Protein AF-A0ABD5SNR2-F1 (afdb_monomer_lite)

Foldseek 3Di:
DDDWAWDDWDWDAPPVNPGTDTDIDTDDPDPDDDDDPPKDKDWDADQQQRTWIAIPVGDIDTDGNVVVVVLVVVLVVQLVVVVVVCVVVVNPDDDPSNVVSD

Structure (mmCIF, N/CA/C/O backbone):
data_AF-A0ABD5SNR2-F1
#
_entry.id   AF-A0ABD5SNR2-F1
#
loop_
_atom_site.group_PDB
_atom_site.id
_atom_site.type_symbol
_atom_site.label_atom_id
_atom_site.label_alt_id
_atom_site.label_comp_id
_atom_site.label_asym_id
_atom_site.label_entity_id
_atom_site.label_seq_id
_atom_site.pdbx_PDB_ins_code
_atom_site.Cartn_x
_atom_site.Cartn_y
_atom_site.Cartn_z
_atom_site.occupancy
_atom_site.B_iso_or_equiv
_atom_site.auth_seq_id
_atom_site.auth_comp_id
_atom_site.auth_asym_id
_atom_site.auth_atom_id
_atom_site.pdbx_PDB_model_num
ATOM 1 N N . MET A 1 1 ? 27.315 8.570 5.544 1.00 47.59 1 MET A N 1
ATOM 2 C CA . MET A 1 1 ? 25.890 8.831 5.826 1.00 47.59 1 MET A CA 1
ATOM 3 C C . MET A 1 1 ? 25.568 10.071 5.013 1.00 47.59 1 MET A C 1
ATOM 5 O O . MET A 1 1 ? 26.253 11.057 5.228 1.00 47.59 1 MET A O 1
ATOM 9 N N . GLN A 1 2 ? 24.736 9.980 3.972 1.00 57.88 2 GLN A N 1
ATOM 10 C CA . GLN A 1 2 ? 24.415 11.153 3.144 1.00 57.88 2 GLN A CA 1
ATOM 11 C C . GLN A 1 2 ? 23.654 12.171 4.004 1.00 57.88 2 GLN A C 1
ATOM 13 O O . GLN A 1 2 ? 22.761 11.775 4.757 1.00 57.88 2 GLN A O 1
ATOM 18 N N . ASP A 1 3 ? 24.030 13.445 3.916 1.00 63.38 3 ASP A N 1
ATOM 19 C CA . ASP A 1 3 ? 23.336 14.537 4.595 1.00 63.38 3 ASP A CA 1
ATOM 20 C C . ASP A 1 3 ? 21.974 14.737 3.925 1.00 63.38 3 ASP A C 1
ATOM 22 O O . ASP A 1 3 ? 21.875 15.218 2.800 1.00 63.38 3 ASP A O 1
ATOM 26 N N . VAL A 1 4 ? 20.909 14.299 4.594 1.00 66.62 4 VAL A N 1
ATOM 27 C CA . VAL A 1 4 ? 19.547 14.398 4.067 1.00 66.62 4 VAL A CA 1
ATOM 28 C C . VAL A 1 4 ? 19.017 15.809 4.316 1.00 66.62 4 VAL A C 1
ATOM 30 O O . VAL A 1 4 ? 19.023 16.282 5.454 1.00 66.62 4 VAL A O 1
ATOM 33 N N . ASN A 1 5 ? 18.504 16.473 3.277 1.00 74.94 5 ASN A N 1
ATOM 34 C CA . ASN A 1 5 ? 17.823 17.756 3.426 1.00 74.94 5 ASN A CA 1
ATOM 35 C C . ASN A 1 5 ? 16.445 17.542 4.081 1.00 74.94 5 ASN A C 1
ATOM 37 O O . ASN A 1 5 ? 15.456 17.181 3.433 1.00 74.94 5 ASN A O 1
ATOM 41 N N . ILE A 1 6 ? 16.397 17.709 5.403 1.00 73.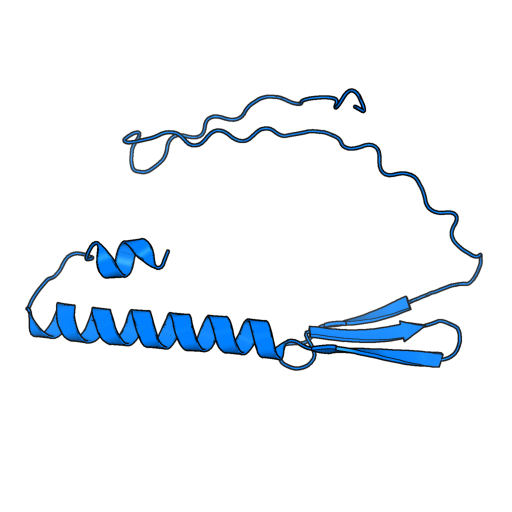38 6 ILE A N 1
ATOM 42 C CA . ILE A 1 6 ? 15.184 17.539 6.203 1.00 73.38 6 ILE A CA 1
ATOM 43 C C . ILE A 1 6 ? 14.269 18.757 5.999 1.00 73.38 6 ILE A C 1
ATOM 45 O O . ILE A 1 6 ? 14.628 19.892 6.306 1.00 73.38 6 ILE A O 1
ATOM 49 N N . LYS A 1 7 ? 13.053 18.511 5.502 1.00 78.56 7 LYS A N 1
ATOM 50 C CA . LYS A 1 7 ? 11.968 19.499 5.367 1.00 78.56 7 LYS A CA 1
ATOM 51 C C . LYS A 1 7 ? 11.232 19.678 6.710 1.00 78.56 7 LYS A C 1
ATOM 53 O O . LYS A 1 7 ? 11.579 19.023 7.696 1.00 78.56 7 LYS A O 1
ATOM 58 N N . PRO A 1 8 ? 10.205 20.552 6.801 1.00 81.38 8 PRO A N 1
ATOM 59 C CA . PRO A 1 8 ? 9.522 20.817 8.062 1.00 81.38 8 PRO A CA 1
ATOM 60 C C . PRO A 1 8 ? 8.940 19.544 8.680 1.00 81.38 8 PRO A C 1
ATOM 62 O O . PRO A 1 8 ? 8.272 18.755 8.005 1.00 81.38 8 PRO A O 1
ATOM 65 N N . VAL A 1 9 ? 9.141 19.380 9.987 1.00 86.31 9 VAL A N 1
ATOM 66 C CA . VAL A 1 9 ? 8.454 18.351 10.770 1.00 86.31 9 VAL A CA 1
ATOM 67 C C . VAL A 1 9 ? 6.985 18.746 10.892 1.00 86.31 9 VAL A C 1
ATOM 69 O O . VAL A 1 9 ? 6.656 19.793 11.448 1.00 86.31 9 VAL A O 1
ATOM 72 N N . GLN A 1 10 ? 6.087 17.906 10.387 1.00 88.00 10 GLN A N 1
ATOM 73 C CA . GLN A 1 10 ? 4.648 18.094 10.559 1.00 88.00 10 GLN A CA 1
ATOM 74 C C . GLN A 1 10 ? 4.180 17.338 11.798 1.00 88.00 10 GLN A C 1
ATOM 76 O O . GLN A 1 10 ? 4.433 16.140 11.908 1.00 88.00 10 GLN A O 1
ATOM 81 N N . ILE A 1 11 ? 3.454 18.005 12.698 1.00 90.69 11 ILE A N 1
ATOM 82 C CA . ILE A 1 11 ? 2.892 17.396 13.913 1.00 90.69 11 ILE A CA 1
ATOM 83 C C . ILE A 1 11 ? 1.358 17.527 13.897 1.00 90.69 11 ILE A C 1
ATOM 85 O O . ILE A 1 11 ? 0.792 18.336 14.632 1.00 90.69 11 ILE A O 1
ATOM 89 N N . PRO A 1 12 ? 0.643 16.792 13.024 1.00 87.06 12 PRO A N 1
ATOM 90 C CA . PRO A 1 12 ? -0.814 16.824 13.012 1.00 87.06 12 PRO A CA 1
ATOM 91 C C . PRO A 1 12 ? -1.411 16.217 14.298 1.00 87.06 12 PRO A C 1
ATOM 93 O O . PRO A 1 12 ? -1.064 15.079 14.652 1.00 87.06 12 PRO A O 1
ATOM 96 N N . PRO A 1 13 ? -2.359 16.909 14.961 1.00 90.00 13 PRO A N 1
ATOM 97 C CA . PRO A 1 13 ? -3.150 16.316 16.032 1.00 90.00 13 PRO A CA 1
ATOM 98 C C . PRO A 1 13 ? -4.036 15.187 15.491 1.00 90.00 13 PRO A C 1
ATOM 100 O O . PRO A 1 13 ? -4.482 15.203 14.337 1.00 90.00 13 PRO A O 1
ATOM 103 N N . LYS A 1 14 ? -4.294 14.181 16.327 1.00 88.44 14 LYS A N 1
ATOM 104 C CA . LYS A 1 14 ? -5.151 13.033 16.017 1.00 88.44 14 LYS A CA 1
ATOM 105 C C . LYS A 1 14 ? -6.096 12.732 17.174 1.00 88.44 14 LYS A C 1
ATOM 107 O O . LYS A 1 14 ? -5.783 13.033 18.321 1.00 88.44 14 LYS A O 1
ATOM 112 N N . ALA A 1 15 ? -7.239 12.131 16.828 1.00 83.00 15 ALA A N 1
ATOM 113 C CA . ALA A 1 15 ? -8.306 11.769 17.761 1.00 83.00 15 ALA A CA 1
ATOM 114 C C . ALA A 1 15 ? -8.679 12.932 18.700 1.00 83.00 15 ALA A C 1
ATOM 116 O O . ALA A 1 15 ? -8.494 12.818 19.904 1.00 83.00 15 ALA A O 1
ATOM 117 N N . ASP A 1 16 ? -9.119 14.069 18.144 1.00 84.69 16 ASP A N 1
ATOM 118 C CA . ASP A 1 16 ? -9.416 15.286 18.923 1.00 84.69 16 ASP A CA 1
ATOM 119 C C . ASP A 1 16 ? -8.294 15.658 19.904 1.00 84.69 16 ASP A C 1
ATOM 121 O O . ASP A 1 16 ? -8.496 15.814 21.104 1.00 84.69 16 ASP A O 1
ATOM 125 N N . THR A 1 17 ? -7.065 15.776 19.393 1.00 84.38 17 THR A N 1
ATOM 126 C CA . THR A 1 17 ? -5.867 16.178 20.160 1.00 84.38 17 THR A CA 1
ATOM 127 C C . THR A 1 17 ? -5.435 15.227 21.286 1.00 84.38 17 THR A C 1
ATOM 129 O O . THR A 1 17 ? -4.515 15.555 22.029 1.00 84.38 17 THR A O 1
ATOM 132 N N . GLN A 1 18 ? -6.001 14.018 21.377 1.00 88.31 18 GLN A N 1
ATOM 133 C CA . GLN A 1 18 ? -5.571 13.005 22.355 1.00 88.31 18 GLN A CA 1
ATOM 134 C C . GLN A 1 18 ? -4.125 12.544 22.143 1.00 88.31 18 GLN A C 1
ATOM 136 O O . GLN A 1 18 ? -3.455 12.138 23.090 1.00 88.31 18 GLN A O 1
ATOM 141 N N . TYR A 1 19 ? -3.637 12.581 20.901 1.00 88.00 19 TYR A N 1
ATOM 142 C CA . TYR A 1 19 ? -2.238 12.309 20.594 1.00 88.00 19 TYR A CA 1
ATOM 143 C C . TYR A 1 19 ? -1.786 13.025 19.318 1.00 88.00 19 TYR A C 1
ATOM 145 O O . TYR A 1 19 ? -2.592 13.474 18.499 1.00 88.00 19 TYR A O 1
ATOM 153 N N . PHE A 1 20 ? -0.470 13.088 19.125 1.00 90.44 20 PHE A N 1
ATOM 154 C CA . PHE A 1 20 ? 0.160 13.687 17.954 1.00 90.44 20 PHE A CA 1
ATOM 155 C C . PHE A 1 20 ? 0.971 12.637 17.198 1.00 90.44 20 PHE A C 1
ATOM 157 O O . PHE A 1 20 ? 1.642 11.800 17.801 1.00 90.44 20 PHE A O 1
ATOM 164 N N . LYS A 1 21 ? 0.923 12.678 15.865 1.00 87.62 21 LYS A N 1
ATOM 165 C CA . LYS A 1 21 ? 1.875 11.951 15.014 1.00 87.62 21 LYS A CA 1
ATOM 166 C C . LYS A 1 21 ? 2.846 12.975 14.455 1.00 87.62 21 LYS A C 1
ATOM 168 O O . LYS A 1 21 ? 2.383 13.993 13.959 1.00 87.62 21 LYS A O 1
ATOM 173 N N . TYR A 1 22 ? 4.146 12.709 14.490 1.00 89.44 22 TYR A N 1
ATOM 174 C CA . TYR A 1 22 ? 5.101 13.508 13.728 1.00 89.44 22 TYR A CA 1
ATOM 175 C C . TYR A 1 22 ? 5.362 12.842 12.372 1.00 89.44 22 TYR A C 1
ATOM 177 O O . TYR A 1 22 ? 5.332 11.616 12.250 1.00 89.44 22 TYR A O 1
ATOM 185 N N . ARG A 1 23 ? 5.581 13.648 11.337 1.00 87.56 23 ARG A N 1
ATOM 186 C CA . ARG A 1 23 ? 6.055 13.203 10.027 1.00 87.56 23 ARG A CA 1
ATOM 187 C C . ARG A 1 23 ? 7.240 14.065 9.642 1.00 87.56 23 ARG A C 1
ATOM 189 O O . ARG A 1 23 ? 7.123 15.288 9.608 1.00 87.56 23 ARG A O 1
ATOM 196 N N . VAL A 1 24 ? 8.361 13.412 9.366 1.00 87.56 24 VAL A N 1
ATOM 197 C CA . VAL A 1 24 ? 9.544 14.057 8.804 1.00 87.56 24 VAL A CA 1
ATOM 198 C C . VAL A 1 24 ? 9.443 13.905 7.298 1.00 87.56 24 VAL A C 1
ATOM 200 O O . VAL A 1 24 ? 9.469 12.789 6.782 1.00 87.56 24 VAL A O 1
ATOM 203 N N . LEU A 1 25 ? 9.251 15.022 6.609 1.00 85.19 25 LEU A N 1
ATOM 204 C CA . LEU A 1 25 ? 9.406 15.066 5.165 1.00 85.19 25 LEU A CA 1
ATOM 205 C C . LEU A 1 25 ? 10.889 15.289 4.890 1.00 85.19 25 LEU A C 1
ATOM 207 O O . LEU A 1 25 ? 11.538 16.080 5.573 1.00 85.19 25 LEU A O 1
ATOM 211 N N . TYR A 1 26 ? 11.429 14.590 3.911 1.00 84.31 26 TYR A N 1
ATOM 212 C CA . TYR A 1 26 ? 12.790 14.809 3.465 1.00 84.31 26 TYR A CA 1
ATOM 213 C C . TYR A 1 26 ? 12.826 14.739 1.950 1.00 84.31 26 TYR A C 1
ATOM 215 O O . TYR A 1 26 ? 12.052 14.001 1.338 1.00 84.31 26 TYR A O 1
ATOM 223 N N . GLU A 1 27 ? 13.695 15.546 1.361 1.00 81.50 27 GLU A N 1
ATOM 224 C CA . GLU A 1 27 ? 14.065 15.357 -0.032 1.00 81.50 27 GLU A CA 1
ATOM 225 C C . GLU A 1 27 ? 15.183 14.323 -0.071 1.00 81.50 27 GLU A C 1
ATOM 227 O O . GLU A 1 27 ? 16.139 14.384 0.705 1.00 81.50 27 GLU A O 1
ATOM 232 N N . GLN A 1 28 ? 15.012 13.336 -0.938 1.00 81.69 28 GLN A N 1
ATOM 233 C CA . GLN A 1 28 ? 16.059 12.398 -1.281 1.00 81.69 28 GLN A CA 1
ATOM 234 C C . GLN A 1 28 ? 16.470 12.718 -2.704 1.00 81.69 28 GLN A C 1
ATOM 236 O O . GLN A 1 28 ? 15.630 12.655 -3.604 1.00 81.69 28 GLN A O 1
ATOM 241 N N . ASP A 1 29 ? 17.741 13.054 -2.888 1.00 81.06 29 ASP A N 1
ATOM 242 C CA . ASP A 1 29 ? 18.304 13.170 -4.222 1.00 81.06 29 ASP A CA 1
ATOM 243 C C . ASP A 1 29 ? 18.168 11.803 -4.894 1.00 81.06 29 ASP A C 1
ATOM 245 O O . ASP A 1 29 ? 18.684 10.787 -4.416 1.00 81.06 29 ASP A O 1
ATOM 249 N N . VAL A 1 30 ? 17.375 11.761 -5.961 1.00 81.50 30 VAL A N 1
ATOM 250 C CA . VAL A 1 30 ? 17.249 10.571 -6.792 1.00 81.50 30 VAL A CA 1
ATOM 251 C C . VAL A 1 30 ? 18.406 10.631 -7.768 1.00 81.50 30 VAL A C 1
ATOM 253 O O . VAL A 1 30 ? 18.470 11.537 -8.595 1.00 81.50 30 VAL A O 1
ATOM 256 N N . GLU A 1 31 ? 19.331 9.680 -7.664 1.00 82.75 31 GLU A N 1
ATOM 257 C CA . GLU A 1 31 ? 20.336 9.508 -8.706 1.00 82.75 31 GLU A CA 1
ATOM 258 C C . GLU A 1 31 ? 19.610 9.188 -10.015 1.00 82.75 31 GLU A C 1
ATOM 260 O O . GLU A 1 31 ? 18.897 8.183 -10.119 1.00 82.75 31 GLU A O 1
ATOM 265 N N . GLU A 1 32 ? 19.757 10.065 -11.008 1.00 79.62 32 GLU A N 1
ATOM 266 C CA . GLU A 1 32 ? 19.253 9.788 -12.344 1.00 79.62 32 GLU A CA 1
ATOM 267 C C . GLU A 1 32 ? 19.990 8.569 -12.892 1.00 79.62 32 GLU A C 1
ATOM 269 O O . GLU A 1 32 ? 21.191 8.592 -13.168 1.00 79.62 32 GLU A O 1
ATOM 274 N N . VAL A 1 33 ? 19.255 7.475 -13.051 1.00 80.88 33 VAL A N 1
ATOM 275 C CA . VAL A 1 33 ? 19.763 6.315 -13.770 1.00 80.88 33 VAL A CA 1
ATOM 276 C C . VAL A 1 33 ? 19.710 6.653 -15.252 1.00 80.88 33 VAL A C 1
ATOM 278 O O . VAL A 1 33 ? 18.641 6.967 -15.776 1.00 80.88 33 VAL A O 1
ATOM 281 N N . ALA A 1 34 ? 20.859 6.578 -15.929 1.00 83.88 34 ALA A N 1
ATOM 282 C CA . ALA A 1 34 ? 20.939 6.814 -17.364 1.00 83.88 34 ALA A CA 1
ATOM 283 C C . ALA A 1 34 ? 19.943 5.906 -18.105 1.00 83.88 34 ALA A C 1
ATOM 285 O O . ALA A 1 34 ? 20.082 4.679 -18.116 1.00 83.88 34 ALA A O 1
ATOM 286 N N . ALA A 1 35 ? 18.926 6.517 -18.711 1.00 80.25 35 ALA A N 1
ATOM 287 C CA . ALA A 1 35 ? 17.979 5.808 -19.553 1.00 80.25 35 ALA A CA 1
ATOM 288 C C . ALA A 1 35 ? 18.660 5.410 -20.868 1.00 80.25 35 ALA A C 1
ATOM 290 O O . ALA A 1 35 ? 19.457 6.162 -21.431 1.00 80.25 35 ALA A O 1
ATOM 291 N N . ILE A 1 36 ? 18.333 4.223 -21.375 1.00 86.81 36 ILE A N 1
ATOM 292 C CA . ILE A 1 36 ? 18.760 3.810 -22.712 1.00 86.81 36 I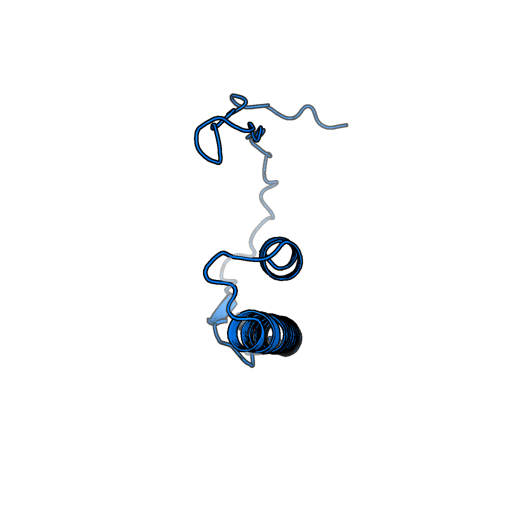LE A CA 1
ATOM 293 C C . ILE A 1 36 ? 17.810 4.475 -23.711 1.00 86.81 36 ILE A C 1
ATOM 295 O O . ILE A 1 36 ? 16.595 4.284 -23.618 1.00 86.81 36 ILE A O 1
ATOM 299 N N . ASP A 1 37 ? 18.345 5.254 -24.651 1.00 89.94 37 ASP A N 1
ATOM 300 C CA . ASP A 1 37 ? 17.530 5.948 -25.651 1.00 89.94 37 ASP A CA 1
ATOM 301 C C . ASP A 1 37 ? 16.676 4.954 -26.462 1.00 89.94 37 ASP A C 1
ATOM 303 O O . ASP A 1 37 ? 17.125 3.861 -26.818 1.00 89.94 37 ASP A O 1
ATOM 307 N N . GLY A 1 38 ? 15.407 5.298 -26.680 1.00 89.38 38 GLY A N 1
ATOM 308 C CA . GLY A 1 38 ? 14.412 4.421 -27.307 1.00 89.38 38 GLY A CA 1
ATOM 309 C C . GLY A 1 38 ? 13.909 3.242 -26.454 1.00 89.38 38 GLY A C 1
ATOM 310 O O . GLY A 1 38 ? 13.052 2.487 -26.921 1.00 89.38 38 GLY A O 1
ATOM 311 N N . SER A 1 39 ? 14.390 3.063 -25.216 1.00 92.62 39 SER A N 1
ATOM 312 C CA . SER A 1 39 ? 13.848 2.048 -24.303 1.00 92.62 39 SER A CA 1
ATOM 313 C C . SER A 1 39 ? 12.511 2.481 -23.694 1.00 92.62 39 SER A C 1
ATOM 315 O O . SER A 1 39 ? 12.280 3.649 -23.391 1.00 92.62 39 SER A O 1
ATOM 317 N N . TRP A 1 40 ? 11.611 1.516 -23.515 1.00 93.44 40 TRP A N 1
ATOM 318 C CA . TRP A 1 40 ? 10.308 1.713 -22.887 1.00 93.44 40 TRP A CA 1
ATOM 319 C C . TRP A 1 40 ? 9.893 0.470 -22.095 1.00 93.44 40 TRP A C 1
ATOM 321 O O . TRP A 1 40 ? 10.395 -0.636 -22.329 1.00 93.44 40 TRP A O 1
ATOM 331 N N . LEU A 1 41 ? 8.970 0.677 -21.154 1.00 95.12 41 LEU A N 1
ATOM 332 C CA . LEU A 1 41 ? 8.309 -0.359 -20.367 1.00 95.12 41 LEU A CA 1
ATOM 333 C C . LEU A 1 41 ? 6.812 -0.039 -20.310 1.00 95.12 41 LEU A C 1
ATOM 335 O O . LEU A 1 41 ? 6.413 0.986 -19.762 1.00 95.12 41 LEU A O 1
ATOM 339 N N . SER A 1 42 ? 5.988 -0.910 -20.886 1.00 96.50 42 SER A N 1
ATOM 340 C CA . SER A 1 42 ? 4.534 -0.850 -20.748 1.00 96.50 42 SER A CA 1
ATOM 341 C C . SER A 1 42 ? 4.124 -1.577 -19.473 1.00 96.50 42 SER A C 1
ATOM 343 O O . SER A 1 42 ? 4.665 -2.644 -19.180 1.00 96.50 42 SER A O 1
ATOM 345 N N . ILE A 1 43 ? 3.194 -0.999 -18.713 1.00 97.19 43 ILE A N 1
ATOM 346 C CA . ILE A 1 43 ? 2.706 -1.544 -17.444 1.00 97.19 43 ILE A CA 1
ATOM 347 C C . ILE A 1 43 ? 1.178 -1.526 -17.473 1.00 97.19 43 ILE A C 1
ATOM 349 O O . ILE A 1 43 ? 0.574 -0.457 -17.537 1.00 97.19 43 ILE A O 1
ATOM 353 N N . ASP A 1 44 ? 0.566 -2.703 -17.380 1.00 95.38 44 ASP A N 1
ATOM 354 C CA . ASP A 1 44 ? -0.865 -2.876 -17.140 1.00 95.38 44 ASP A CA 1
ATOM 355 C C . ASP A 1 44 ? -1.091 -3.288 -15.681 1.00 95.38 44 ASP A C 1
ATOM 357 O O . ASP A 1 44 ? -0.537 -4.286 -15.212 1.00 95.38 44 ASP A O 1
ATOM 361 N N . LEU A 1 45 ? -1.856 -2.492 -14.935 1.00 95.56 45 LEU A N 1
ATOM 362 C CA . LEU A 1 45 ? -2.079 -2.704 -13.505 1.00 95.56 45 LEU A CA 1
ATOM 363 C C . LEU A 1 45 ? -3.343 -3.529 -13.263 1.00 95.56 45 LEU A C 1
ATOM 365 O O . LEU A 1 45 ? -4.408 -3.244 -13.805 1.00 95.56 45 LEU A O 1
ATOM 369 N N . GLY A 1 46 ? -3.251 -4.503 -12.360 1.00 91.69 46 GLY A N 1
ATOM 370 C CA . GLY A 1 46 ? -4.369 -5.370 -11.999 1.00 91.69 46 GLY A CA 1
ATOM 371 C C . GLY A 1 46 ? -4.369 -5.771 -10.526 1.00 91.69 46 GLY A C 1
ATOM 372 O O . GLY A 1 46 ? -3.561 -5.319 -9.722 1.00 91.69 46 GLY A O 1
ATOM 373 N N . VAL A 1 47 ? -5.316 -6.629 -10.136 1.00 87.19 47 VAL A N 1
ATOM 374 C CA . VAL A 1 47 ? -5.443 -7.096 -8.738 1.00 87.19 47 VAL A CA 1
ATOM 375 C C . VAL A 1 47 ? -4.799 -8.469 -8.541 1.00 87.19 47 VAL A C 1
ATOM 377 O O . VAL A 1 47 ? -4.134 -8.714 -7.538 1.00 87.19 47 VAL A O 1
ATOM 380 N N . VAL A 1 48 ? -4.992 -9.389 -9.491 1.00 87.19 48 VAL A N 1
ATOM 381 C CA . VAL A 1 48 ? -4.420 -10.749 -9.429 1.00 87.19 48 VAL A CA 1
ATOM 382 C C . VAL A 1 48 ? -2.992 -10.757 -9.970 1.00 87.19 48 VAL A C 1
ATOM 384 O O . VAL A 1 48 ? -2.090 -11.291 -9.323 1.00 87.19 48 VAL A O 1
ATOM 387 N N . ASN A 1 49 ? -2.800 -10.105 -11.114 1.00 89.81 49 ASN A N 1
ATOM 388 C CA . ASN A 1 49 ? -1.508 -9.704 -11.648 1.00 89.81 49 ASN A CA 1
ATOM 389 C C . ASN A 1 49 ? -1.383 -8.222 -11.316 1.00 89.81 49 ASN A C 1
ATOM 391 O O . ASN A 1 49 ? -2.046 -7.408 -11.944 1.00 89.81 49 ASN A O 1
ATOM 395 N N . LEU A 1 50 ? -0.637 -7.901 -10.260 1.00 93.50 50 LEU A N 1
ATOM 396 C CA . LEU A 1 50 ? -0.500 -6.533 -9.769 1.00 93.50 50 LEU A CA 1
ATOM 397 C C . LEU A 1 50 ? 0.012 -5.607 -10.872 1.00 93.50 50 LEU A C 1
ATOM 399 O O . LEU A 1 50 ? -0.493 -4.502 -11.040 1.00 93.50 50 LEU A O 1
ATOM 403 N N . ALA A 1 51 ? 0.984 -6.106 -11.629 1.00 96.00 51 ALA A N 1
ATOM 404 C CA . ALA A 1 51 ? 1.465 -5.479 -12.840 1.00 96.00 51 ALA A CA 1
ATOM 405 C C . ALA A 1 51 ? 1.804 -6.557 -13.872 1.00 96.00 51 ALA A C 1
ATOM 407 O O . ALA A 1 51 ? 2.489 -7.533 -13.553 1.00 96.00 51 ALA A O 1
ATOM 408 N N . MET A 1 52 ? 1.331 -6.378 -15.098 1.00 96.06 52 MET A N 1
ATOM 409 C CA . MET A 1 52 ? 1.833 -7.065 -16.277 1.00 96.06 52 MET A CA 1
ATOM 410 C C . MET A 1 52 ? 2.710 -6.082 -17.041 1.00 96.06 52 MET A C 1
ATOM 412 O O . MET A 1 52 ? 2.263 -4.997 -17.403 1.00 96.06 52 MET A O 1
ATOM 416 N N . CYS A 1 53 ? 3.964 -6.458 -17.253 1.00 97.50 53 CYS A N 1
ATOM 417 C CA . CYS A 1 53 ? 4.964 -5.571 -17.820 1.00 97.50 53 CYS A CA 1
ATOM 418 C C . CYS A 1 53 ? 5.494 -6.138 -19.132 1.00 97.50 53 CYS A C 1
ATOM 420 O O . CYS A 1 53 ? 5.729 -7.345 -19.213 1.00 97.50 53 CYS A O 1
ATOM 422 N N . VAL A 1 54 ? 5.716 -5.273 -20.123 1.00 97.31 54 VAL A N 1
ATOM 423 C CA . VAL A 1 54 ? 6.371 -5.616 -21.396 1.00 97.31 54 VAL A CA 1
ATOM 424 C C . VAL A 1 54 ? 7.423 -4.565 -21.726 1.00 97.31 54 VAL A C 1
ATOM 426 O O . VAL A 1 54 ? 7.121 -3.372 -21.691 1.00 97.31 54 VAL A O 1
ATOM 429 N N . ASP A 1 55 ? 8.651 -4.987 -22.025 1.00 95.88 55 ASP A N 1
ATOM 430 C CA . ASP A 1 55 ? 9.742 -4.083 -22.401 1.00 95.88 55 ASP A CA 1
ATOM 431 C C . ASP A 1 55 ? 9.827 -3.840 -23.920 1.00 95.88 55 ASP A C 1
ATOM 433 O O . ASP A 1 55 ? 9.208 -4.532 -24.731 1.00 95.88 55 ASP A O 1
ATOM 437 N N . HIS A 1 56 ? 10.659 -2.874 -24.312 1.00 94.75 56 HIS A N 1
ATOM 438 C CA . HIS A 1 56 ? 10.972 -2.560 -25.711 1.00 94.75 56 HIS A CA 1
ATOM 439 C C . HIS A 1 56 ? 11.510 -3.718 -26.566 1.00 94.75 56 HIS A C 1
ATOM 441 O O . HIS A 1 56 ? 11.526 -3.603 -27.790 1.00 94.75 56 HIS A O 1
ATOM 447 N N . ARG A 1 57 ? 11.953 -4.823 -25.956 1.00 94.69 57 ARG A N 1
ATOM 448 C CA . ARG A 1 57 ? 12.429 -6.034 -26.647 1.00 94.69 57 ARG A CA 1
ATOM 449 C C . ARG A 1 57 ? 11.345 -7.108 -26.746 1.00 94.69 57 ARG A C 1
ATOM 451 O O . ARG A 1 57 ? 11.590 -8.161 -27.328 1.00 94.69 57 ARG A O 1
ATOM 458 N N . GLY A 1 58 ? 10.160 -6.851 -26.196 1.00 94.44 58 GLY A N 1
ATOM 459 C CA . GLY A 1 58 ? 9.051 -7.793 -26.135 1.00 94.44 58 GLY A CA 1
ATOM 460 C C . GLY A 1 58 ? 9.143 -8.791 -24.979 1.00 94.44 58 GLY A C 1
ATOM 461 O O . GLY A 1 58 ? 8.344 -9.726 -24.937 1.00 94.44 58 GLY A O 1
ATOM 462 N N . HIS A 1 59 ? 10.075 -8.631 -24.031 1.00 96.88 59 HIS A N 1
ATOM 463 C CA . HIS A 1 59 ? 10.089 -9.468 -22.834 1.00 96.88 59 HIS A CA 1
ATOM 464 C C . HIS A 1 59 ? 8.925 -9.101 -21.923 1.00 96.88 59 HIS A C 1
ATOM 466 O O . HIS A 1 59 ? 8.720 -7.928 -21.609 1.00 96.88 59 HIS A O 1
ATOM 472 N N . SER A 1 60 ? 8.208 -10.116 -21.442 1.00 96.44 60 SER A N 1
ATOM 473 C CA . SER A 1 60 ? 7.079 -9.937 -20.533 1.00 96.44 60 SER A CA 1
ATOM 474 C C . SER A 1 60 ? 7.330 -10.564 -19.168 1.00 96.44 60 SER A C 1
ATOM 476 O O . SER A 1 60 ? 7.817 -11.694 -19.088 1.00 96.44 60 SER A O 1
ATOM 478 N N . PHE A 1 61 ? 6.912 -9.889 -18.099 1.00 96.50 61 PHE A N 1
ATOM 479 C CA . PHE A 1 61 ? 6.895 -10.454 -16.750 1.00 96.50 61 PHE A CA 1
ATOM 480 C C . PHE A 1 61 ? 5.657 -10.010 -15.966 1.00 96.50 61 PHE A C 1
ATOM 482 O O . PHE A 1 61 ? 5.013 -9.013 -16.289 1.00 96.50 61 PHE A O 1
ATOM 489 N N . ILE A 1 62 ? 5.318 -10.778 -14.929 1.00 96.12 62 ILE A N 1
ATOM 490 C CA . ILE A 1 62 ? 4.157 -10.529 -14.072 1.00 96.12 62 ILE A CA 1
ATOM 491 C C . ILE A 1 62 ? 4.626 -10.313 -12.638 1.00 96.12 62 ILE A C 1
ATOM 493 O O . ILE A 1 62 ? 5.293 -11.165 -12.051 1.00 96.12 62 ILE A O 1
ATOM 497 N N . VAL A 1 63 ? 4.190 -9.209 -12.042 1.00 94.50 63 VAL A N 1
ATOM 498 C CA . VAL A 1 63 ? 4.247 -8.989 -10.598 1.00 94.50 63 VAL A CA 1
ATOM 499 C C . VAL A 1 63 ? 2.948 -9.517 -9.994 1.00 94.50 63 VAL A C 1
ATOM 501 O O . VAL A 1 63 ? 1.859 -9.049 -10.316 1.00 94.50 63 VAL A O 1
ATOM 504 N N . GLY A 1 64 ? 3.034 -10.530 -9.134 1.00 94.62 64 GLY A N 1
ATOM 505 C CA . GLY A 1 64 ? 1.852 -11.183 -8.566 1.00 94.62 64 GLY A CA 1
ATOM 506 C C . GLY A 1 64 ? 1.167 -10.358 -7.470 1.00 94.62 64 GLY A C 1
ATOM 507 O O . GLY A 1 64 ? 1.807 -9.927 -6.516 1.00 94.62 64 GLY A O 1
ATOM 508 N N . GLY A 1 65 ? -0.160 -10.225 -7.537 1.00 93.50 65 GLY A N 1
ATOM 509 C CA . GLY A 1 65 ? -0.986 -9.561 -6.515 1.00 93.50 65 GLY A CA 1
ATOM 510 C C . GLY A 1 65 ? -1.561 -10.501 -5.446 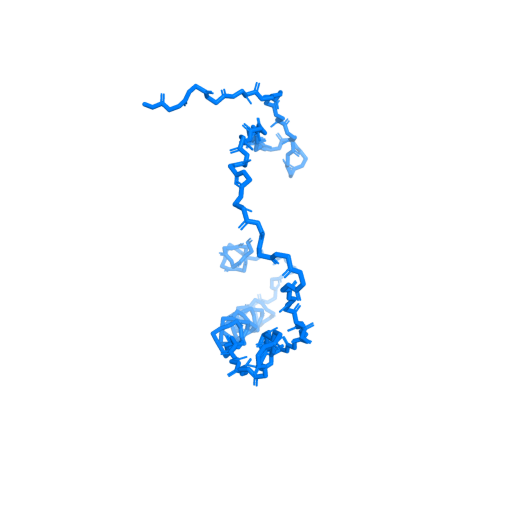1.00 93.50 65 GLY A C 1
ATOM 511 O O . GLY A 1 65 ? -2.246 -10.068 -4.519 1.00 93.50 65 GLY A O 1
ATOM 512 N N . ARG A 1 66 ? -1.272 -11.810 -5.523 1.00 92.94 66 ARG A N 1
ATOM 513 C CA . ARG A 1 66 ? -1.825 -12.829 -4.605 1.00 92.94 66 ARG A CA 1
ATOM 514 C C . ARG A 1 66 ? -1.539 -12.545 -3.132 1.00 92.94 66 ARG A C 1
ATOM 516 O O . ARG A 1 66 ? -2.407 -12.800 -2.299 1.00 92.94 66 ARG A O 1
ATOM 523 N N . HIS A 1 67 ? -0.355 -12.023 -2.810 1.00 91.38 67 HIS A N 1
ATOM 524 C CA . HIS A 1 67 ? -0.022 -11.658 -1.434 1.00 91.38 67 HIS A CA 1
ATOM 525 C C . HIS A 1 67 ? -0.972 -10.572 -0.913 1.00 91.38 67 HIS A C 1
ATOM 527 O O . HIS A 1 67 ? -1.585 -10.743 0.137 1.00 91.38 67 HIS A O 1
ATOM 533 N N . LEU A 1 68 ? -1.188 -9.514 -1.697 1.00 91.25 68 LEU A N 1
ATOM 534 C CA . LEU A 1 68 ? -2.087 -8.411 -1.356 1.00 91.25 68 LEU A CA 1
ATOM 535 C C . LEU A 1 68 ? -3.532 -8.899 -1.162 1.00 91.25 68 LEU A C 1
ATOM 537 O O . LEU A 1 68 ? -4.181 -8.560 -0.171 1.00 91.25 68 LEU A O 1
ATOM 541 N N . ILE A 1 69 ? -4.002 -9.789 -2.042 1.00 93.81 69 ILE A N 1
ATOM 542 C CA . ILE A 1 69 ? -5.304 -10.454 -1.894 1.00 93.81 69 ILE A CA 1
ATOM 543 C C . ILE A 1 69 ? -5.369 -11.268 -0.591 1.00 93.81 69 ILE A C 1
ATOM 545 O O . ILE A 1 69 ? -6.373 -11.203 0.118 1.00 93.81 69 ILE A O 1
ATOM 549 N N . SER A 1 70 ? -4.329 -12.040 -0.262 1.00 95.00 70 SER A N 1
ATOM 550 C CA . SER A 1 70 ? -4.276 -12.854 0.960 1.00 95.00 70 SER A CA 1
ATOM 551 C C . SER A 1 70 ? -4.363 -11.994 2.221 1.00 95.00 70 SER A C 1
ATOM 553 O O . SER A 1 70 ? -5.153 -12.296 3.118 1.00 95.00 70 SER A O 1
ATOM 555 N N . GLN A 1 71 ? -3.612 -10.892 2.264 1.00 94.31 71 GLN A N 1
ATOM 556 C CA . GLN A 1 71 ? -3.644 -9.950 3.381 1.00 94.31 71 GLN A CA 1
ATOM 557 C C . GLN A 1 71 ? -5.032 -9.313 3.536 1.00 94.31 71 GLN A C 1
ATOM 559 O O . GLN A 1 71 ? -5.578 -9.303 4.639 1.00 94.31 71 GLN A O 1
ATOM 564 N N . ASN A 1 72 ? -5.656 -8.880 2.435 1.00 94.69 72 ASN A N 1
ATOM 565 C CA . ASN A 1 72 ? -7.011 -8.318 2.452 1.00 94.69 72 ASN A CA 1
ATOM 566 C C . ASN A 1 72 ? -8.054 -9.352 2.925 1.00 94.69 72 ASN A C 1
ATOM 568 O O . ASN A 1 72 ? -8.882 -9.079 3.793 1.00 94.69 72 ASN A O 1
ATOM 572 N N . ARG A 1 73 ? -7.968 -10.597 2.439 1.00 96.56 73 ARG A N 1
ATOM 573 C CA . ARG A 1 73 ? -8.837 -11.696 2.896 1.00 96.56 73 ARG A CA 1
ATOM 574 C C . ARG A 1 73 ? -8.676 -11.976 4.388 1.00 96.56 73 ARG A C 1
ATOM 576 O O . ARG A 1 73 ? -9.678 -12.150 5.082 1.00 96.56 73 ARG A O 1
ATOM 583 N N . TRP A 1 74 ? -7.440 -12.035 4.887 1.00 97.19 74 TRP A N 1
ATOM 584 C CA . TRP A 1 74 ? -7.173 -12.219 6.314 1.00 97.19 74 TRP A CA 1
ATOM 585 C C . TRP A 1 74 ? -7.767 -11.072 7.133 1.00 97.19 74 TRP A C 1
ATOM 587 O O . TRP A 1 74 ? -8.452 -11.332 8.121 1.00 97.19 74 TRP A O 1
ATOM 597 N N . PHE A 1 75 ? -7.573 -9.830 6.690 1.00 97.19 75 PHE A N 1
ATOM 598 C CA . PHE A 1 75 ? -8.103 -8.643 7.352 1.00 97.19 75 PHE A CA 1
ATOM 599 C C . PHE A 1 75 ? -9.637 -8.682 7.432 1.00 97.19 75 PHE A C 1
ATOM 601 O O . PHE A 1 75 ? -10.191 -8.656 8.531 1.00 97.19 75 PHE A O 1
ATOM 608 N N . ASN A 1 76 ? -10.324 -8.888 6.302 1.00 97.38 76 ASN A N 1
ATOM 609 C CA . ASN A 1 76 ? -11.789 -8.972 6.254 1.00 97.38 76 ASN A CA 1
ATOM 610 C C . ASN A 1 76 ? -12.329 -10.106 7.131 1.00 97.38 76 ASN A C 1
ATOM 612 O O . ASN A 1 76 ? -13.314 -9.928 7.847 1.00 97.38 76 ASN A O 1
ATOM 616 N N . LYS A 1 77 ? -11.655 -11.265 7.147 1.00 98.00 77 LYS A N 1
ATOM 617 C CA . LYS A 1 77 ? -12.035 -12.388 8.016 1.00 98.00 77 LYS A CA 1
ATOM 618 C C . LYS A 1 77 ? -11.918 -12.031 9.500 1.00 98.00 77 LYS A C 1
ATOM 620 O O . LYS A 1 77 ? -12.734 -12.478 10.302 1.00 98.00 77 LYS A O 1
ATOM 625 N N . ARG A 1 78 ? -10.892 -11.270 9.886 1.00 97.75 78 ARG A N 1
ATOM 626 C CA . ARG A 1 78 ? -10.637 -10.877 11.283 1.00 97.75 78 ARG A CA 1
ATOM 627 C C . ARG A 1 78 ? -11.619 -9.805 11.736 1.00 97.75 78 ARG A C 1
ATOM 629 O O . ARG A 1 78 ? -12.182 -9.948 12.818 1.00 97.75 78 ARG A O 1
ATOM 636 N N . ILE A 1 79 ? -11.888 -8.814 10.888 1.00 97.25 79 ILE A N 1
ATOM 637 C CA . I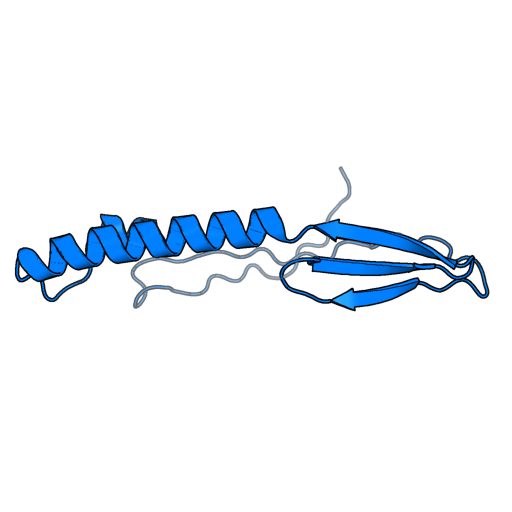LE A 1 79 ? -12.916 -7.799 11.136 1.00 97.25 79 ILE A CA 1
ATOM 638 C C . ILE A 1 79 ? -14.289 -8.454 11.309 1.00 97.25 79 ILE A C 1
ATOM 640 O O . ILE A 1 79 ? -14.907 -8.268 12.354 1.00 97.25 79 ILE A O 1
ATOM 644 N N . ALA A 1 80 ? -14.725 -9.294 10.363 1.00 97.19 80 ALA A N 1
ATOM 645 C CA . ALA A 1 80 ? -16.026 -9.964 10.435 1.00 97.19 80 ALA A CA 1
ATOM 646 C C . ALA A 1 80 ? -16.168 -10.847 11.689 1.00 97.19 80 ALA A C 1
ATOM 648 O O . ALA A 1 80 ? -17.215 -10.866 12.335 1.00 97.19 80 ALA A O 1
ATOM 649 N N . HIS A 1 81 ? -15.099 -11.555 12.072 1.00 97.56 81 HIS A N 1
ATOM 650 C CA . HIS A 1 81 ? -15.088 -12.375 13.283 1.00 97.56 81 HIS A CA 1
ATOM 651 C C . HIS A 1 81 ? -15.308 -11.542 14.555 1.00 97.56 81 HIS A C 1
ATOM 653 O O . HIS A 1 81 ? -16.162 -11.887 15.372 1.00 97.56 81 HIS A O 1
ATOM 659 N N . TYR A 1 82 ? -14.563 -10.445 14.729 1.00 97.19 82 TYR A N 1
ATOM 660 C CA . TYR A 1 82 ? -14.700 -9.614 15.925 1.00 97.19 82 TYR A CA 1
ATOM 661 C C . TYR A 1 82 ? -15.975 -8.772 15.928 1.00 97.19 82 TYR A C 1
ATOM 663 O O . TYR A 1 82 ? -16.550 -8.595 16.999 1.00 97.19 82 TYR A O 1
ATOM 671 N N . GLN A 1 83 ? -16.450 -8.314 14.767 1.00 96.06 83 GLN A N 1
ATOM 672 C CA . GLN A 1 83 ? -17.759 -7.665 14.646 1.00 96.06 83 GLN A CA 1
ATOM 673 C C . GLN A 1 83 ? -18.876 -8.613 15.087 1.00 96.06 83 GLN A C 1
ATOM 675 O O . GLN A 1 83 ? -19.648 -8.257 15.966 1.00 96.06 83 GLN A O 1
ATOM 680 N N . SER A 1 84 ? -18.880 -9.865 14.614 1.00 97.12 84 SER A N 1
ATOM 681 C CA 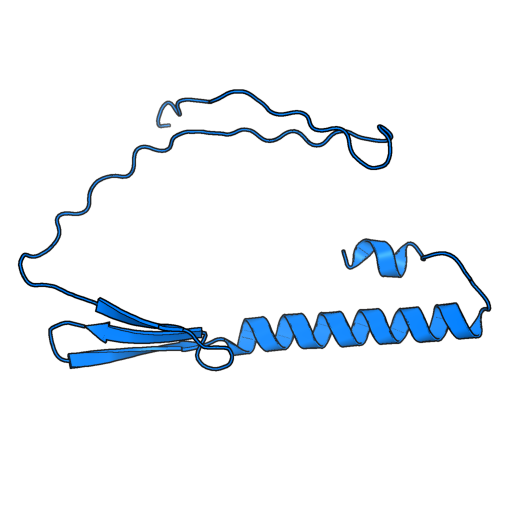. SER A 1 84 ? -19.895 -10.845 15.025 1.00 97.12 84 SER A CA 1
ATOM 682 C C . SER A 1 84 ? -19.914 -11.100 16.537 1.00 97.12 84 SER A C 1
ATOM 684 O O . SER A 1 84 ? -20.985 -11.240 17.125 1.00 97.12 84 SER A O 1
ATOM 686 N N . ILE A 1 85 ? -18.745 -11.166 17.185 1.00 96.69 85 ILE A N 1
ATOM 687 C CA . ILE A 1 85 ? -18.663 -11.317 18.647 1.00 96.69 85 ILE A CA 1
ATOM 688 C C . ILE A 1 85 ? -19.213 -10.072 19.347 1.00 96.69 85 ILE A C 1
ATOM 690 O O . ILE A 1 85 ? -20.007 -10.206 20.273 1.00 96.69 85 ILE A O 1
ATOM 694 N N . LYS A 1 86 ? -18.800 -8.882 18.897 1.00 96.06 86 LYS A N 1
ATOM 695 C CA . LYS A 1 86 ? -19.239 -7.592 19.438 1.00 96.06 86 LYS A CA 1
ATOM 696 C C . LYS A 1 86 ? -20.765 -7.451 19.367 1.00 96.06 86 LYS A C 1
ATOM 698 O O . LYS A 1 86 ? -21.391 -7.150 20.379 1.00 96.06 86 LYS A O 1
ATOM 703 N N . ASP A 1 87 ? -21.349 -7.745 18.207 1.00 96.31 87 ASP A N 1
ATOM 704 C CA . ASP A 1 87 ? -22.790 -7.628 17.968 1.00 96.31 87 ASP A CA 1
ATOM 705 C C . ASP A 1 87 ? -23.579 -8.608 18.853 1.00 96.31 87 ASP A C 1
ATOM 707 O O . ASP A 1 87 ? -24.564 -8.233 19.481 1.00 96.31 87 ASP A O 1
ATOM 711 N N . LYS A 1 88 ? -23.100 -9.852 19.003 1.00 97.31 88 LYS A N 1
ATOM 712 C CA . LYS A 1 88 ? -23.708 -10.848 19.911 1.00 97.31 88 LYS A CA 1
ATOM 713 C C . LYS A 1 88 ? -23.623 -10.466 21.388 1.00 97.31 88 LYS A C 1
ATOM 715 O O . LYS A 1 88 ? -24.409 -10.964 22.186 1.00 97.31 88 LYS A O 1
ATOM 720 N N . GLN A 1 89 ? -22.656 -9.632 21.754 1.00 96.44 89 GLN A N 1
ATOM 721 C CA . GLN A 1 89 ? -22.497 -9.106 23.108 1.00 96.44 89 GLN A CA 1
ATOM 722 C C . GLN A 1 89 ? -23.293 -7.811 23.334 1.00 96.44 89 GLN A C 1
ATOM 724 O O . GLN A 1 89 ? -23.262 -7.290 24.445 1.00 96.44 89 GLN A O 1
ATOM 729 N N . GLY A 1 90 ? -23.991 -7.289 22.314 1.00 96.12 90 GLY A N 1
ATOM 730 C CA . GLY A 1 90 ? -24.743 -6.034 22.406 1.00 96.12 90 GLY A CA 1
ATOM 731 C C . GLY A 1 90 ? -23.853 -4.803 22.601 1.00 96.12 90 GLY A C 1
ATOM 732 O O . GLY A 1 90 ? -24.277 -3.825 23.211 1.00 96.12 90 GLY A O 1
ATOM 733 N N . ILE A 1 91 ? -22.594 -4.857 22.152 1.00 96.06 91 ILE A N 1
ATOM 734 C CA . ILE A 1 91 ? -21.663 -3.735 22.290 1.00 96.06 91 ILE A CA 1
ATOM 735 C C . ILE A 1 91 ? -21.840 -2.795 21.089 1.00 96.06 91 ILE A C 1
ATOM 737 O O . ILE A 1 91 ? -21.449 -3.116 19.965 1.00 96.06 91 ILE A O 1
ATOM 741 N N . GLU A 1 92 ? -22.391 -1.611 21.347 1.00 91.75 92 GLU A N 1
ATOM 742 C CA . GLU A 1 92 ? -22.630 -0.570 20.334 1.00 91.75 92 GLU A CA 1
ATOM 743 C C . GLU A 1 92 ? -21.330 0.10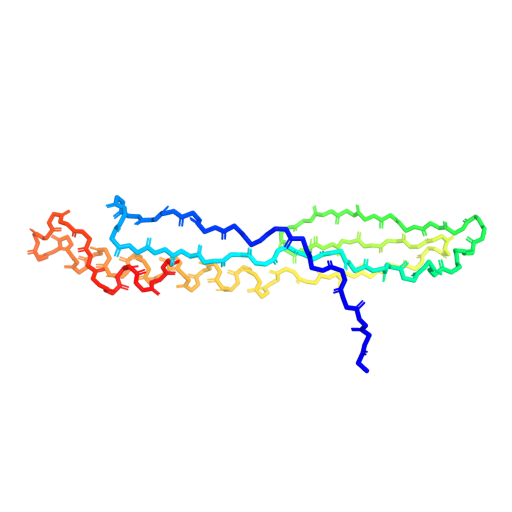2 19.852 1.00 91.75 92 GLU A C 1
ATOM 745 O O . GLU A 1 92 ? -21.182 0.461 18.682 1.00 91.75 92 GLU A O 1
ATOM 750 N N . SER A 1 93 ? -20.343 0.248 20.741 1.00 91.50 93 SER A N 1
ATOM 751 C CA . SER A 1 93 ? -19.061 0.898 20.447 1.00 91.50 93 SER A CA 1
ATOM 752 C C . SER A 1 93 ? -18.027 -0.058 19.840 1.00 91.50 93 SER A C 1
ATOM 754 O O . SER A 1 93 ? -18.138 -1.280 19.917 1.00 91.50 93 SER A O 1
ATOM 756 N N . THR A 1 94 ? -16.981 0.483 19.206 1.00 90.81 94 THR A N 1
ATOM 757 C CA . THR A 1 94 ? -15.868 -0.350 18.721 1.00 90.81 94 THR A CA 1
ATOM 758 C C . THR A 1 94 ? -15.135 -1.037 19.881 1.00 90.81 94 THR A C 1
ATOM 760 O O . THR A 1 94 ? -15.236 -0.641 21.041 1.00 90.81 94 THR A O 1
ATOM 763 N N . THR A 1 95 ? -14.367 -2.082 19.574 1.00 93.81 95 THR A N 1
ATOM 764 C CA . THR A 1 95 ? -13.562 -2.795 20.573 1.00 93.81 95 THR A CA 1
ATOM 765 C C . THR A 1 95 ? -12.080 -2.633 20.279 1.00 93.81 95 THR A C 1
ATOM 767 O O . THR A 1 95 ? -11.676 -2.586 19.119 1.00 93.81 95 THR A O 1
ATOM 770 N N . ARG A 1 96 ? -11.238 -2.699 21.319 1.00 93.38 96 ARG A N 1
ATOM 771 C CA . ARG A 1 96 ? -9.768 -2.677 21.175 1.00 93.38 96 ARG A CA 1
ATOM 772 C C . ARG A 1 96 ? -9.233 -3.726 20.193 1.00 93.38 96 ARG A C 1
ATOM 774 O O . ARG A 1 96 ? -8.180 -3.537 19.597 1.00 93.38 96 ARG A O 1
ATOM 781 N N . ARG A 1 97 ? -9.921 -4.867 20.041 1.00 93.31 97 ARG A N 1
ATOM 782 C CA . ARG A 1 97 ? -9.536 -5.919 19.082 1.00 93.31 97 ARG A CA 1
ATOM 783 C C . ARG A 1 97 ? -9.795 -5.504 17.634 1.00 93.31 97 ARG A C 1
ATOM 785 O O . ARG A 1 97 ? -8.999 -5.861 16.776 1.00 93.31 97 ARG A O 1
ATOM 792 N N . ILE A 1 98 ? -10.879 -4.769 17.386 1.00 93.69 98 ILE A N 1
ATOM 793 C CA . ILE A 1 98 ? -11.199 -4.192 16.075 1.00 93.69 98 ILE A CA 1
ATOM 794 C C . ILE A 1 98 ? -10.267 -3.010 15.792 1.00 93.69 98 ILE A C 1
ATOM 796 O O . ILE A 1 98 ? -9.698 -2.949 14.713 1.00 93.69 98 ILE A O 1
ATOM 800 N N . GLU A 1 99 ? -10.037 -2.131 16.772 1.00 92.00 99 GLU A N 1
ATOM 801 C CA . GLU A 1 99 ? -9.132 -0.979 16.632 1.00 92.00 99 GLU A CA 1
ATOM 802 C C . GLU A 1 99 ? -7.710 -1.391 16.249 1.00 92.00 99 GLU A C 1
ATOM 804 O O . GLU A 1 99 ? -7.120 -0.767 15.385 1.00 92.00 99 GLU A O 1
ATOM 809 N N . ARG A 1 100 ? -7.176 -2.476 16.827 1.00 91.25 100 ARG A N 1
ATOM 810 C CA . ARG A 1 100 ? -5.828 -2.987 16.509 1.00 91.25 100 ARG A CA 1
ATOM 811 C C . ARG A 1 100 ? -5.659 -3.519 15.086 1.00 91.25 100 ARG A C 1
ATOM 813 O O . ARG A 1 100 ? -4.534 -3.830 14.704 1.00 91.25 100 ARG A O 1
ATOM 820 N N . LEU A 1 101 ? -6.750 -3.740 14.353 1.00 90.44 101 LEU A N 1
ATOM 821 C CA . LEU A 1 101 ? -6.667 -4.156 12.954 1.00 90.44 101 LEU A CA 1
ATOM 822 C C . LEU A 1 101 ? -6.428 -2.952 12.028 1.00 90.44 101 LEU A C 1
ATOM 824 O O . LEU A 1 101 ? -5.872 -3.156 10.952 1.00 90.44 101 LEU A O 1
ATOM 828 N N . TYR A 1 102 ? -6.812 -1.743 12.449 1.00 84.56 102 TYR A N 1
ATOM 829 C CA . TYR A 1 102 ? -6.640 -0.483 11.716 1.00 84.56 102 TYR A CA 1
ATOM 830 C C . TYR A 1 102 ? -5.358 0.255 12.124 1.00 84.56 102 TYR A C 1
ATOM 832 O O . TYR A 1 102 ? -4.822 0.989 11.263 1.00 84.56 102 TYR A O 1
#

InterPro domains:
  IPR001959 Probable transposase, IS891/IS1136/IS1341 [PF01385] (24-102)

Secondary structure (DSSP, 8-state):
----EEEEEE--EETTTTEE--EEEEE-------PPTT--EEEEE-SSEEEEEEETT--EEEEE-HHHHHHHHHHHHHHHHHHHHHHHTT--S--HHHHTT-

pLDDT: mean 89.86, std 8.59, range [47.59, 98.0]

Organism: NCBI:txid1930624

Sequence (102 aa):
MQDVNIKPVQIPPKADTQYFKYRVLYEQDVEEVAAIDGSWLSIDLGVVNLAMCVDHRGHSFIVGGRHLISQNRWFNKRIAHYQSIKDKQGIESTTRRIERLY

Radius of gyration: 22.43 Å; chains: 1; bounding box: 51×34×50 Å